Protein AF-A0A2N2A6H3-F1 (afdb_monomer)

Nearest PDB structures (foldseek):
  4dci-assembly1_B  TM=5.191E-01  e=5.557E+00  Parasynechococcus marenigrum WH 8102

Radius of gyration: 13.39 Å; Cα contacts (8 Å, |Δi|>4): 63; chains: 1; bounding box: 26×17×35 Å

Secondary structure (DSSP, 8-state):
--EEEEEETTEEEEEE-B-HHHHHHHHHHHHHHHHHHHHHS-S--HHHHHHHHHHHHHGGGGB---

Sequence (66 aa):
MKTTVRKLDGLPIEEPVLDDEGLRRQKELSELAVREYEESGKLTGKTLNEKVTEYETDIAGHLIEE

Mean predicted aligned error: 5.08 Å

pLDDT: mean 88.76, std 6.21, range [64.31, 95.38]

Structure (mmCIF, N/CA/C/O backbone):
data_AF-A0A2N2A6H3-F1
#
_entry.id   AF-A0A2N2A6H3-F1
#
loop_
_atom_site.group_PDB
_atom_site.id
_atom_site.type_symbol
_atom_site.label_atom_id
_atom_site.label_alt_id
_atom_site.label_comp_id
_atom_site.label_asym_id
_atom_site.label_entity_id
_atom_site.label_seq_id
_atom_site.pdbx_PDB_ins_code
_atom_site.Cartn_x
_atom_site.Cartn_y
_atom_site.Cartn_z
_atom_site.occupancy
_atom_site.B_iso_or_equiv
_atom_site.auth_seq_id
_atom_site.auth_comp_id
_atom_site.auth_asym_id
_atom_site.auth_atom_id
_atom_site.pdbx_PDB_model_num
ATOM 1 N N . MET A 1 1 ? 6.068 3.729 -19.287 1.00 65.38 1 MET A N 1
ATOM 2 C CA . MET A 1 1 ? 5.616 3.017 -18.070 1.00 65.38 1 MET A CA 1
ATOM 3 C C . MET A 1 1 ? 4.835 1.778 -18.475 1.00 65.38 1 MET A C 1
ATOM 5 O O . MET A 1 1 ? 3.795 1.908 -19.112 1.00 65.38 1 MET A O 1
ATOM 9 N N . LYS A 1 2 ? 5.357 0.584 -18.174 1.00 74.38 2 LYS A N 1
ATOM 10 C CA . LYS A 1 2 ? 4.696 -0.681 -18.507 1.00 74.38 2 LYS A CA 1
ATOM 11 C C . LYS A 1 2 ? 3.552 -0.933 -17.524 1.00 74.38 2 LYS A C 1
ATOM 13 O O . LYS A 1 2 ? 3.772 -0.937 -16.315 1.00 74.38 2 LYS A O 1
ATOM 18 N N . THR A 1 3 ? 2.345 -1.149 -18.035 1.00 79.19 3 THR A N 1
ATOM 19 C CA . THR A 1 3 ? 1.178 -1.545 -17.240 1.00 79.19 3 THR A CA 1
ATOM 20 C C . THR A 1 3 ? 0.689 -2.923 -17.678 1.00 79.19 3 THR A C 1
ATOM 22 O O . THR A 1 3 ? 0.847 -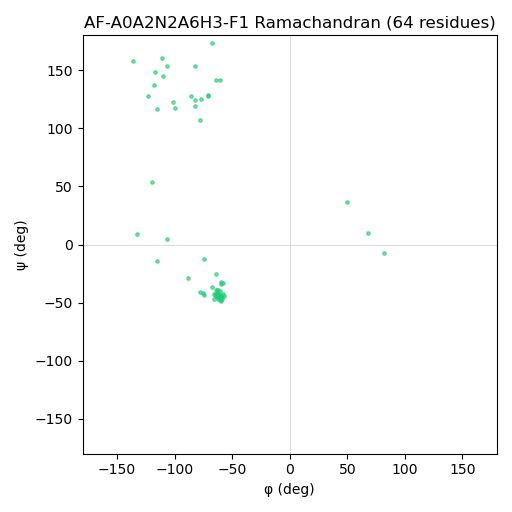3.325 -18.833 1.00 79.19 3 THR A O 1
ATOM 25 N N . THR A 1 4 ? 0.137 -3.687 -16.742 1.00 81.38 4 THR A N 1
ATOM 26 C CA . THR A 1 4 ? -0.566 -4.942 -17.007 1.00 81.38 4 THR A CA 1
ATOM 27 C C . THR A 1 4 ? -2.052 -4.749 -16.746 1.00 81.38 4 THR A C 1
ATOM 29 O O . THR A 1 4 ? -2.436 -4.005 -15.848 1.00 81.38 4 THR A O 1
ATOM 32 N N . VAL A 1 5 ? -2.901 -5.409 -17.531 1.00 84.88 5 VAL A N 1
ATOM 33 C CA . VAL A 1 5 ? -4.351 -5.369 -17.323 1.00 84.88 5 VAL A CA 1
ATOM 34 C C . VAL A 1 5 ? -4.761 -6.631 -16.587 1.00 84.88 5 VAL A C 1
ATOM 36 O O . VAL A 1 5 ? -4.647 -7.733 -17.130 1.00 84.88 5 VAL A O 1
ATOM 39 N N . ARG A 1 6 ? -5.301 -6.478 -15.378 1.00 82.81 6 ARG A N 1
ATOM 40 C CA . ARG A 1 6 ? -5.970 -7.572 -14.670 1.00 82.81 6 ARG A CA 1
ATOM 41 C C . ARG A 1 6 ? -7.470 -7.339 -14.574 1.00 82.81 6 ARG A C 1
ATOM 43 O O . ARG A 1 6 ? -7.947 -6.219 -14.713 1.00 82.81 6 ARG A O 1
ATOM 50 N N . LYS A 1 7 ? -8.231 -8.406 -14.329 1.00 82.25 7 LYS A N 1
ATOM 51 C CA . LYS A 1 7 ? -9.674 -8.315 -14.076 1.00 82.25 7 LYS A CA 1
ATOM 52 C C . LYS A 1 7 ? -9.944 -8.433 -12.582 1.00 82.25 7 LYS A C 1
ATOM 54 O O . LYS A 1 7 ? -9.585 -9.445 -11.988 1.00 82.25 7 LYS A O 1
ATOM 59 N N . LEU A 1 8 ? -10.605 -7.434 -12.009 1.00 80.31 8 LEU A N 1
ATOM 60 C CA . LEU A 1 8 ? -11.160 -7.477 -10.657 1.00 80.31 8 LEU A CA 1
ATOM 61 C C . LEU A 1 8 ? -12.681 -7.386 -10.769 1.00 80.31 8 LEU A C 1
ATOM 63 O O . LEU A 1 8 ? -13.189 -6.411 -11.311 1.00 80.31 8 LEU A O 1
ATOM 67 N N . ASP A 1 9 ? -13.401 -8.426 -10.350 1.00 86.88 9 ASP A N 1
ATOM 68 C CA . ASP A 1 9 ? -14.869 -8.515 -10.466 1.00 86.88 9 ASP A CA 1
ATOM 69 C C . ASP A 1 9 ? -15.412 -8.184 -11.870 1.00 86.88 9 ASP A C 1
ATOM 71 O O . ASP A 1 9 ? -16.463 -7.573 -12.052 1.00 86.88 9 ASP A O 1
ATOM 75 N N . GLY A 1 10 ? -14.664 -8.593 -12.899 1.00 86.12 10 GLY A N 1
ATOM 76 C CA . GLY A 1 10 ? -15.001 -8.345 -14.303 1.00 86.12 10 GLY A CA 1
ATOM 77 C C . GLY A 1 10 ? -14.607 -6.960 -14.826 1.00 86.12 10 GLY A C 1
ATOM 78 O O . GLY A 1 10 ? -14.671 -6.751 -16.038 1.00 86.12 10 GLY A O 1
ATOM 79 N N . LEU A 1 11 ? -14.134 -6.055 -13.967 1.00 86.81 11 LEU A N 1
ATOM 80 C CA . LEU A 1 11 ? -13.626 -4.742 -14.350 1.00 86.81 11 LEU A CA 1
ATOM 81 C C . LEU A 1 11 ? -12.139 -4.833 -14.728 1.00 86.81 11 LEU A C 1
ATOM 83 O O . LEU A 1 11 ? -11.348 -5.378 -13.952 1.00 86.81 11 LEU A O 1
ATOM 87 N N . PRO A 1 12 ? -11.737 -4.334 -15.911 1.00 86.56 12 PRO A N 1
ATOM 88 C CA . PRO A 1 12 ? -10.329 -4.230 -16.260 1.00 86.56 12 PRO A CA 1
ATOM 89 C C . PRO A 1 12 ? -9.674 -3.129 -15.420 1.00 86.56 12 PRO A C 1
ATOM 91 O O . PRO A 1 12 ? -10.167 -2.004 -15.372 1.00 86.56 12 PRO A O 1
ATOM 94 N N . ILE A 1 13 ? -8.564 -3.462 -14.770 1.00 87.12 13 ILE A N 1
ATOM 95 C CA . ILE A 1 13 ? -7.742 -2.532 -13.998 1.00 87.12 13 ILE A CA 1
ATOM 96 C C . ILE A 1 13 ? -6.333 -2.577 -14.568 1.00 87.12 13 ILE A C 1
ATOM 98 O O . ILE A 1 13 ? -5.753 -3.655 -14.719 1.00 87.12 13 ILE A O 1
ATOM 102 N N . GLU A 1 14 ? -5.809 -1.401 -14.893 1.00 85.62 14 GLU A N 1
ATOM 103 C CA . GLU A 1 14 ? -4.410 -1.222 -15.252 1.00 85.62 14 GLU A CA 1
ATOM 104 C C . GLU A 1 14 ? -3.572 -1.118 -13.983 1.00 85.62 14 GLU A C 1
ATOM 106 O O . GLU A 1 14 ? -3.821 -0.272 -13.125 1.00 85.62 14 GLU A O 1
ATOM 111 N N . GLU A 1 15 ? -2.574 -1.983 -13.869 1.00 84.06 15 GLU A N 1
ATOM 112 C CA . GLU A 1 15 ? -1.625 -1.983 -12.766 1.00 84.06 15 GLU A CA 1
ATOM 113 C C . GLU A 1 15 ?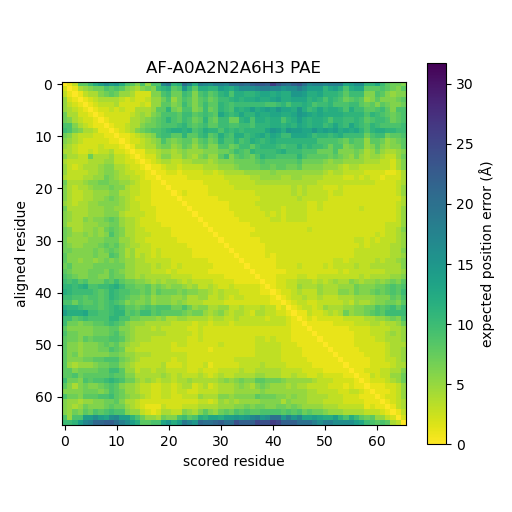 -0.216 -1.724 -13.300 1.00 84.06 15 GLU A C 1
ATOM 115 O O . GLU A 1 15 ? 0.161 -2.287 -14.333 1.00 84.06 15 GLU A O 1
ATOM 120 N N . PRO A 1 16 ? 0.587 -0.885 -12.628 1.00 85.88 16 PRO A N 1
ATOM 121 C CA . PRO A 1 16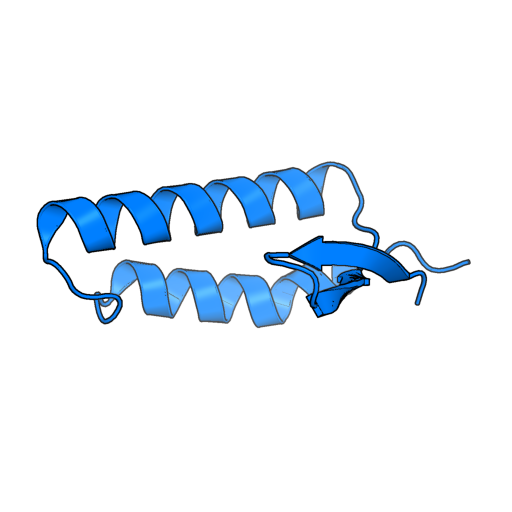 ? 1.988 -0.717 -12.980 1.00 85.88 16 PRO A CA 1
ATOM 122 C C . PRO A 1 16 ? 2.747 -2.035 -12.851 1.00 85.88 16 PRO A C 1
ATOM 124 O O . PRO A 1 16 ? 2.534 -2.799 -11.910 1.00 85.88 16 PRO A O 1
ATOM 127 N N . VAL A 1 17 ? 3.675 -2.283 -13.772 1.00 88.81 17 VAL A N 1
ATOM 128 C CA . VAL A 1 17 ? 4.664 -3.344 -13.596 1.00 88.81 17 VAL A CA 1
ATOM 129 C C . VAL A 1 17 ? 5.792 -2.801 -12.730 1.00 88.81 17 VAL A C 1
ATOM 131 O O . VAL A 1 17 ? 6.455 -1.827 -13.092 1.00 88.81 17 VAL A O 1
ATOM 134 N N . LEU A 1 18 ? 5.981 -3.447 -11.586 1.00 90.38 18 LEU A N 1
ATOM 135 C CA . LEU A 1 18 ? 6.967 -3.087 -10.579 1.00 90.38 18 LEU A CA 1
ATOM 136 C C . LEU A 1 18 ? 8.132 -4.076 -10.594 1.00 90.38 18 LEU A C 1
ATOM 138 O O . LEU A 1 18 ? 7.958 -5.237 -10.974 1.00 90.38 18 LEU A O 1
ATOM 142 N N . ASP A 1 19 ? 9.303 -3.619 -10.162 1.00 92.25 19 ASP A N 1
ATOM 143 C CA . ASP A 1 19 ? 10.396 -4.510 -9.778 1.00 92.25 19 ASP A CA 1
ATOM 144 C C . ASP A 1 19 ? 10.057 -5.311 -8.500 1.00 92.25 19 ASP A C 1
ATOM 146 O O . ASP A 1 19 ? 9.025 -5.102 -7.850 1.00 92.25 19 ASP A O 1
ATOM 150 N N . ASP A 1 20 ? 10.925 -6.255 -8.129 1.00 93.25 20 ASP A N 1
ATOM 151 C CA . ASP A 1 20 ? 10.709 -7.123 -6.965 1.00 93.25 20 ASP A CA 1
ATOM 152 C C . ASP A 1 20 ? 10.570 -6.336 -5.647 1.00 93.25 20 ASP A C 1
ATOM 154 O O . ASP A 1 20 ? 9.836 -6.753 -4.743 1.00 93.25 20 ASP A O 1
ATOM 158 N N . GLU A 1 21 ? 11.249 -5.192 -5.515 1.00 92.31 21 GLU A N 1
ATOM 159 C CA . GLU A 1 21 ? 11.156 -4.357 -4.318 1.00 92.31 21 GLU A CA 1
ATOM 160 C C . GLU A 1 21 ? 9.828 -3.593 -4.277 1.00 92.31 21 GLU A C 1
ATOM 162 O O . GLU A 1 21 ? 9.162 -3.589 -3.238 1.00 92.31 21 GLU A O 1
ATOM 167 N N . GLY A 1 22 ? 9.398 -3.020 -5.401 1.00 91.56 22 GLY A N 1
ATOM 168 C CA . GLY A 1 22 ? 8.099 -2.376 -5.551 1.00 91.56 22 GLY A CA 1
ATOM 169 C C . GLY A 1 22 ? 6.954 -3.346 -5.272 1.00 91.56 22 GLY A C 1
ATOM 170 O O . GLY A 1 22 ? 6.044 -3.018 -4.508 1.00 91.56 22 GLY A O 1
ATOM 171 N N . LEU A 1 23 ? 7.033 -4.576 -5.795 1.00 92.25 23 LEU A N 1
ATOM 172 C CA . LEU A 1 23 ? 6.073 -5.645 -5.501 1.00 92.25 23 LEU A CA 1
ATOM 173 C C . LEU A 1 23 ? 6.029 -5.987 -4.007 1.00 92.25 23 LEU A C 1
ATOM 175 O O . LEU A 1 23 ? 4.947 -6.127 -3.429 1.00 92.25 23 LEU A O 1
ATOM 179 N N . ARG A 1 24 ? 7.192 -6.097 -3.354 1.00 93.19 24 ARG A N 1
ATOM 180 C CA . ARG A 1 24 ? 7.268 -6.357 -1.911 1.00 93.19 24 ARG A CA 1
ATOM 181 C C . ARG A 1 24 ? 6.620 -5.231 -1.104 1.00 93.19 24 ARG A C 1
ATOM 183 O O . ARG A 1 24 ? 5.808 -5.514 -0.226 1.00 93.19 24 ARG A O 1
ATOM 190 N N . ARG A 1 25 ? 6.926 -3.971 -1.421 1.00 91.00 25 ARG A N 1
ATOM 191 C CA . ARG A 1 25 ? 6.349 -2.794 -0.748 1.00 91.00 25 ARG A CA 1
ATOM 192 C C . ARG A 1 25 ? 4.835 -2.709 -0.942 1.00 91.00 25 ARG A C 1
ATOM 194 O O . ARG A 1 25 ? 4.108 -2.463 0.019 1.00 91.00 25 ARG A O 1
ATOM 201 N N . GLN A 1 26 ? 4.345 -2.977 -2.155 1.00 92.06 26 GLN A N 1
ATOM 202 C CA . GLN A 1 26 ? 2.910 -3.016 -2.446 1.00 92.06 26 GLN A CA 1
ATOM 203 C C . GLN A 1 26 ? 2.197 -4.094 -1.620 1.00 92.06 26 GLN A C 1
ATOM 205 O O . GLN A 1 26 ? 1.100 -3.866 -1.099 1.00 92.06 26 GLN A O 1
ATOM 210 N N . LYS A 1 27 ? 2.829 -5.261 -1.460 1.00 92.94 27 LYS A N 1
ATOM 211 C CA . LYS A 1 27 ? 2.303 -6.349 -0.636 1.00 92.94 27 LYS A CA 1
ATOM 212 C C . LYS A 1 27 ? 2.258 -5.976 0.847 1.00 92.94 27 LYS A C 1
ATOM 214 O O . LYS A 1 27 ? 1.217 -6.160 1.469 1.00 92.94 27 LYS A O 1
ATOM 219 N N . GLU A 1 28 ? 3.336 -5.412 1.392 1.00 93.19 28 GLU A N 1
ATOM 220 C CA . GLU A 1 28 ? 3.397 -4.960 2.792 1.00 93.19 28 GLU A CA 1
ATOM 221 C C . GLU A 1 28 ? 2.299 -3.926 3.103 1.00 93.19 28 GLU A C 1
ATOM 223 O O . GLU A 1 28 ? 1.614 -4.032 4.123 1.00 93.19 28 GLU A O 1
ATOM 228 N N . LEU A 1 29 ? 2.069 -2.966 2.198 1.00 94.25 29 LEU A N 1
ATOM 229 C CA . LEU A 1 29 ? 0.990 -1.983 2.334 1.00 94.25 29 LEU A CA 1
ATOM 230 C C . LEU A 1 29 ? -0.398 -2.637 2.287 1.00 94.25 29 LEU A C 1
ATOM 232 O O . LEU A 1 29 ? -1.272 -2.303 3.087 1.00 94.25 29 LEU A O 1
ATOM 236 N N . SER A 1 30 ? -0.597 -3.588 1.372 1.00 93.25 30 SER A N 1
ATOM 237 C CA . SER A 1 30 ? -1.866 -4.312 1.237 1.00 93.25 30 SER A CA 1
ATOM 238 C C . SER A 1 30 ? -2.186 -5.132 2.490 1.00 93.25 30 SER A C 1
ATOM 240 O O . SER A 1 30 ? -3.316 -5.113 2.971 1.00 93.25 30 SER A O 1
ATOM 242 N N . GLU A 1 31 ? -1.190 -5.817 3.058 1.00 94.88 31 GLU A N 1
ATOM 243 C CA . GLU A 1 31 ? -1.337 -6.577 4.305 1.00 94.88 31 GLU A CA 1
ATOM 244 C C . GLU A 1 31 ? -1.669 -5.667 5.494 1.00 94.88 31 GLU A C 1
ATOM 246 O O . GLU A 1 31 ? -2.509 -6.021 6.324 1.00 94.88 31 GLU A O 1
ATOM 251 N N . LEU A 1 32 ? -1.054 -4.481 5.566 1.00 94.25 32 LEU A N 1
ATOM 252 C CA . LEU A 1 32 ? -1.373 -3.489 6.592 1.00 94.25 32 LEU A CA 1
ATOM 253 C C . LEU A 1 32 ? -2.817 -2.988 6.464 1.00 94.25 32 LEU A C 1
ATOM 255 O O . LEU A 1 32 ? -3.519 -2.910 7.470 1.00 94.25 32 LEU A O 1
ATOM 259 N N . ALA A 1 33 ? -3.266 -2.685 5.243 1.00 94.38 33 ALA A N 1
ATOM 260 C CA . ALA A 1 33 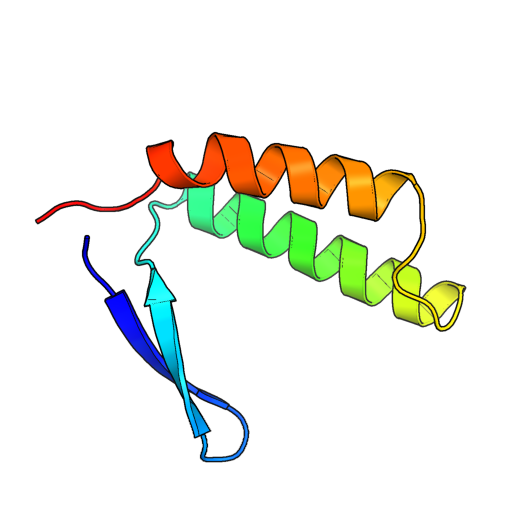? -4.631 -2.232 4.988 1.00 94.38 33 ALA A CA 1
ATOM 261 C C . ALA A 1 33 ? -5.666 -3.290 5.398 1.00 94.38 33 ALA A C 1
ATOM 263 O O . ALA A 1 33 ? -6.639 -2.969 6.080 1.00 94.38 33 ALA A O 1
ATOM 264 N N . VAL A 1 34 ? -5.436 -4.558 5.038 1.00 95.38 34 VAL A N 1
ATOM 265 C CA . VAL A 1 34 ? -6.310 -5.670 5.445 1.00 95.38 34 VAL A CA 1
ATOM 266 C C . VAL A 1 34 ? -6.362 -5.783 6.964 1.00 95.38 34 VAL A C 1
ATOM 268 O O . VAL A 1 34 ? -7.453 -5.802 7.526 1.00 95.38 34 VAL A O 1
ATOM 271 N N . ARG A 1 35 ? -5.206 -5.779 7.637 1.00 94.69 35 ARG A N 1
ATOM 272 C CA . ARG A 1 35 ? -5.146 -5.879 9.100 1.00 94.69 35 ARG A CA 1
ATOM 273 C C . ARG A 1 35 ? -5.899 -4.742 9.786 1.00 94.69 35 ARG A C 1
ATOM 275 O O . ARG A 1 35 ? -6.680 -4.989 10.697 1.00 94.69 35 ARG A O 1
ATOM 282 N N . GLU A 1 36 ? -5.691 -3.502 9.353 1.00 93.38 36 GLU A N 1
ATOM 283 C CA . GLU A 1 36 ? -6.363 -2.350 9.961 1.00 93.38 36 GLU A CA 1
ATOM 284 C C . GLU A 1 36 ? -7.884 -2.423 9.783 1.00 93.38 36 GLU A C 1
ATOM 286 O O . GLU A 1 36 ? -8.645 -2.115 10.709 1.00 93.38 36 GLU A O 1
ATOM 291 N N . TYR A 1 37 ? -8.329 -2.873 8.610 1.00 94.19 37 TYR A N 1
ATOM 292 C CA . TYR A 1 37 ? -9.741 -3.091 8.352 1.00 94.19 37 TYR A CA 1
ATOM 293 C C . TYR A 1 37 ? -10.320 -4.209 9.223 1.00 94.19 37 TYR A C 1
ATOM 295 O O . TYR A 1 37 ? -11.395 -4.036 9.790 1.00 94.19 37 TYR A O 1
ATOM 303 N N . GLU A 1 38 ? -9.615 -5.329 9.373 1.00 95.12 38 GLU A N 1
ATOM 304 C CA . GLU A 1 38 ? -10.043 -6.438 10.232 1.00 95.12 38 GLU A CA 1
ATOM 305 C C . GLU A 1 38 ? -10.136 -6.021 11.708 1.00 95.12 38 GLU A C 1
ATOM 307 O O . GLU A 1 38 ? -11.073 -6.413 12.403 1.00 95.12 38 GLU A O 1
ATOM 312 N N . GLU A 1 39 ? -9.200 -5.199 12.188 1.00 93.19 39 GLU A N 1
ATO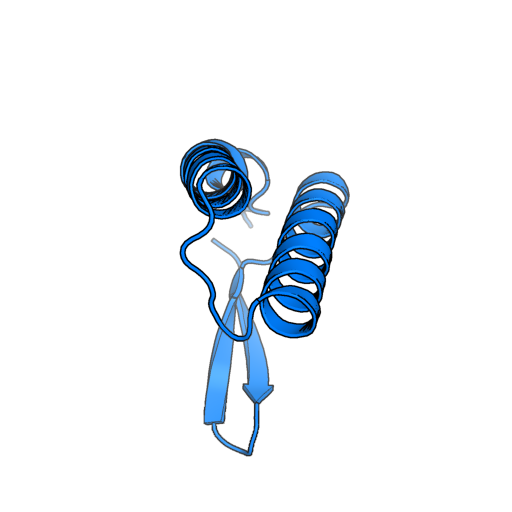M 313 C CA . GLU A 1 39 ? -9.151 -4.758 13.585 1.00 93.19 39 GLU A CA 1
ATOM 314 C C . GLU A 1 39 ? -10.158 -3.644 13.905 1.00 93.19 39 GLU A C 1
ATOM 316 O O . GLU A 1 39 ? -10.772 -3.643 14.973 1.00 93.19 39 GLU A O 1
ATOM 321 N N . SER A 1 40 ? -10.320 -2.669 13.007 1.00 92.62 40 SER A N 1
ATOM 322 C CA . SER A 1 40 ? -11.062 -1.431 13.290 1.00 92.62 40 SER A CA 1
ATOM 323 C C . SER A 1 40 ? -12.334 -1.244 12.457 1.00 92.62 40 SER A C 1
ATOM 325 O O . SER A 1 40 ? -13.150 -0.368 12.763 1.00 92.62 40 SER A O 1
ATOM 327 N N . GLY A 1 41 ? -12.504 -2.027 11.389 1.00 93.25 41 GLY A N 1
ATOM 328 C CA . GLY A 1 41 ? -13.543 -1.841 10.372 1.00 93.25 41 GLY A CA 1
ATOM 329 C C . GLY A 1 41 ? -13.358 -0.583 9.516 1.00 93.25 41 GLY A C 1
ATOM 330 O O . GLY A 1 41 ? -14.282 -0.191 8.801 1.00 93.25 41 GLY A O 1
ATOM 331 N N . LYS A 1 42 ? -12.209 0.099 9.619 1.00 91.06 42 LYS A N 1
ATOM 332 C CA . LYS A 1 42 ? -11.909 1.369 8.946 1.00 91.06 42 LYS A CA 1
ATOM 333 C C . LYS A 1 42 ? -10.500 1.340 8.350 1.00 91.06 42 LYS A C 1
ATOM 335 O O . LYS A 1 42 ? -9.657 0.571 8.785 1.00 91.06 42 LYS A O 1
ATOM 340 N N . LEU A 1 43 ? -10.278 2.193 7.352 1.00 91.50 43 LEU A N 1
ATOM 341 C CA . LEU A 1 43 ? -8.990 2.406 6.676 1.00 91.50 43 LEU A CA 1
ATOM 342 C C . LEU A 1 43 ? -8.557 3.868 6.853 1.00 91.50 43 LEU A C 1
ATOM 344 O O . LEU A 1 43 ? -8.414 4.614 5.890 1.00 91.50 43 LEU A O 1
ATOM 348 N N . THR A 1 44 ? -8.506 4.329 8.099 1.00 89.12 44 THR A N 1
ATOM 349 C CA . THR A 1 44 ? -8.233 5.742 8.438 1.00 89.12 44 THR A CA 1
ATOM 350 C C . THR A 1 44 ? -7.187 5.888 9.539 1.00 89.12 44 THR A C 1
ATOM 352 O O . THR A 1 44 ? -7.017 6.967 10.109 1.00 89.12 44 THR A O 1
ATOM 355 N N . GLY A 1 45 ? -6.535 4.794 9.902 1.00 90.44 45 GLY A N 1
ATOM 356 C CA . GLY A 1 45 ? -5.481 4.727 10.884 1.00 90.44 45 GLY A CA 1
ATOM 357 C C . GLY A 1 45 ? -4.278 5.527 10.419 1.00 90.44 45 GLY A C 1
ATOM 358 O O . GLY A 1 45 ? -3.913 5.578 9.243 1.00 90.44 45 GLY A O 1
ATOM 359 N N . LYS A 1 46 ? -3.657 6.196 11.388 1.00 92.25 46 LYS A N 1
ATOM 360 C CA . LYS A 1 46 ? -2.528 7.090 11.143 1.00 92.25 46 LYS A CA 1
ATOM 361 C C . LYS A 1 46 ? -1.381 6.364 10.429 1.00 92.25 46 LYS A C 1
ATOM 363 O O . LYS A 1 46 ? -0.843 6.890 9.465 1.00 92.25 46 LYS A O 1
ATOM 368 N N . THR A 1 47 ? -1.061 5.149 10.872 1.00 89.31 47 THR A N 1
ATOM 369 C CA . THR A 1 47 ? 0.038 4.344 10.325 1.00 89.31 47 THR A CA 1
ATOM 370 C C . THR A 1 47 ? -0.204 3.930 8.877 1.00 89.31 47 THR A C 1
ATOM 372 O O . THR A 1 47 ? 0.717 4.031 8.070 1.00 89.31 47 THR A O 1
ATOM 375 N N . LEU A 1 48 ? -1.421 3.502 8.521 1.00 91.38 48 LEU A N 1
ATOM 376 C CA . LEU A 1 48 ? -1.746 3.180 7.133 1.00 91.38 48 LEU A CA 1
ATOM 377 C C . LEU A 1 48 ? -1.634 4.418 6.240 1.00 91.38 48 LEU A C 1
ATOM 379 O O . LEU A 1 48 ? -1.004 4.345 5.192 1.00 91.38 48 LEU A O 1
ATOM 383 N N . ASN A 1 49 ? -2.153 5.567 6.677 1.00 92.31 49 ASN A N 1
ATOM 384 C CA . ASN A 1 49 ? -2.060 6.813 5.910 1.00 92.31 49 ASN A CA 1
ATOM 385 C C . ASN A 1 49 ? -0.607 7.261 5.675 1.00 92.31 49 ASN A C 1
ATOM 387 O O . ASN A 1 49 ? -0.253 7.670 4.567 1.00 92.31 49 ASN A O 1
ATOM 391 N N . GLU A 1 50 ? 0.243 7.168 6.700 1.00 93.62 50 GLU A N 1
ATOM 392 C CA . GLU A 1 50 ? 1.678 7.457 6.577 1.00 93.62 50 GLU A CA 1
ATOM 393 C C . GLU A 1 50 ? 2.333 6.509 5.562 1.00 93.62 50 GLU A C 1
ATOM 395 O O . GLU A 1 50 ? 3.045 6.959 4.666 1.00 93.62 50 GLU 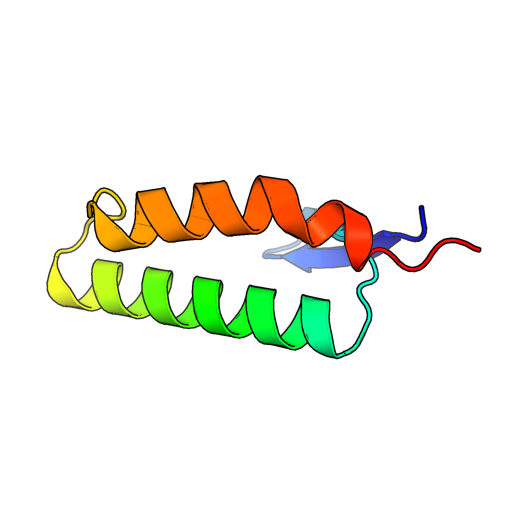A O 1
ATOM 400 N N . LYS A 1 51 ? 2.015 5.210 5.628 1.00 91.81 51 LYS A N 1
ATOM 401 C CA . LYS A 1 51 ? 2.554 4.198 4.711 1.00 91.81 51 LYS A CA 1
ATOM 402 C C . LYS A 1 51 ? 2.072 4.354 3.271 1.00 91.81 51 LYS A C 1
ATOM 404 O O . LYS A 1 51 ? 2.859 4.128 2.358 1.00 91.81 51 LYS A O 1
ATOM 409 N N . VAL A 1 5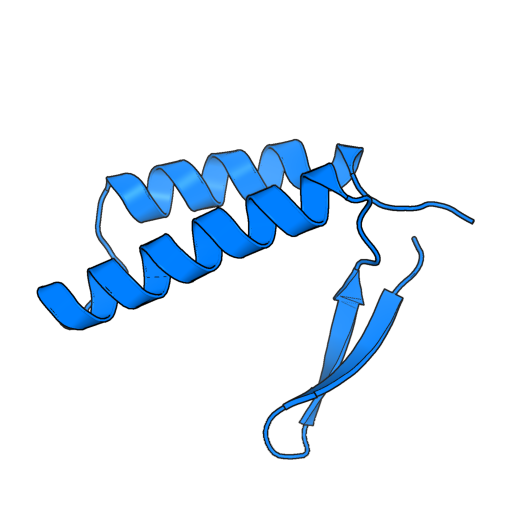2 ? 0.822 4.763 3.055 1.00 93.00 52 VAL A N 1
ATOM 410 C CA . VAL A 1 52 ? 0.310 5.110 1.719 1.00 93.00 52 VAL A CA 1
ATOM 411 C C . VAL A 1 52 ? 1.083 6.297 1.149 1.00 93.00 52 VAL A C 1
ATOM 413 O O . VAL A 1 52 ? 1.525 6.237 0.009 1.00 93.00 52 VAL A O 1
ATOM 416 N N . THR A 1 53 ? 1.312 7.340 1.950 1.00 92.56 53 THR A N 1
ATOM 417 C CA . THR A 1 53 ? 2.046 8.538 1.504 1.00 92.56 53 THR A CA 1
ATOM 418 C C . THR A 1 53 ? 3.494 8.205 1.118 1.00 92.56 53 THR A C 1
ATOM 420 O O . THR A 1 53 ? 3.984 8.649 0.078 1.00 92.56 53 THR A O 1
ATOM 423 N N . GLU A 1 54 ? 4.179 7.395 1.935 1.00 91.56 54 GLU A N 1
ATOM 424 C CA . GLU A 1 54 ? 5.519 6.878 1.616 1.00 91.56 54 GLU A CA 1
ATOM 425 C C . GLU A 1 54 ? 5.499 6.065 0.317 1.00 91.56 54 GLU A C 1
ATOM 427 O O . GLU A 1 54 ? 6.326 6.277 -0.567 1.00 91.56 54 GLU A O 1
ATOM 432 N N . TYR A 1 55 ? 4.521 5.169 0.172 1.00 90.50 55 TYR A N 1
ATOM 433 C CA . TYR A 1 55 ? 4.373 4.342 -1.018 1.00 90.50 55 TYR A CA 1
ATOM 434 C C . TYR A 1 55 ? 4.159 5.180 -2.284 1.00 90.50 55 TYR A C 1
ATOM 436 O O . TYR A 1 55 ? 4.849 4.957 -3.270 1.00 90.50 55 TYR A O 1
ATOM 444 N N . GLU A 1 56 ? 3.258 6.163 -2.268 1.00 88.62 56 GLU A N 1
ATOM 445 C CA . GLU A 1 56 ? 2.993 7.033 -3.424 1.00 88.62 56 GLU A CA 1
ATOM 446 C C . GLU A 1 56 ? 4.234 7.816 -3.868 1.00 88.62 56 GLU A C 1
ATOM 448 O O . GLU A 1 56 ? 4.429 8.040 -5.063 1.00 88.62 56 GLU A O 1
ATOM 453 N N . THR A 1 57 ? 5.085 8.198 -2.915 1.00 88.62 57 THR A N 1
ATOM 454 C CA . THR A 1 57 ? 6.325 8.931 -3.196 1.00 88.62 57 THR A CA 1
ATOM 455 C C . THR A 1 57 ? 7.402 8.012 -3.775 1.00 88.62 57 THR A C 1
ATOM 457 O O . THR A 1 57 ? 8.079 8.380 -4.736 1.00 88.62 57 THR A O 1
ATOM 460 N N . ASP A 1 58 ? 7.541 6.805 -3.226 1.00 88.56 58 ASP A N 1
ATOM 461 C CA . ASP A 1 58 ? 8.651 5.906 -3.544 1.00 88.56 58 ASP A CA 1
ATOM 462 C C . ASP A 1 58 ? 8.371 4.993 -4.746 1.00 88.56 58 ASP A C 1
ATOM 464 O O . ASP A 1 58 ? 9.296 4.605 -5.461 1.00 88.56 58 ASP A O 1
ATOM 468 N N . ILE A 1 59 ? 7.107 4.638 -5.003 1.00 89.00 59 ILE A N 1
ATOM 469 C CA . ILE A 1 59 ? 6.764 3.600 -5.986 1.00 89.00 59 ILE A CA 1
ATOM 470 C C . ILE A 1 59 ? 7.153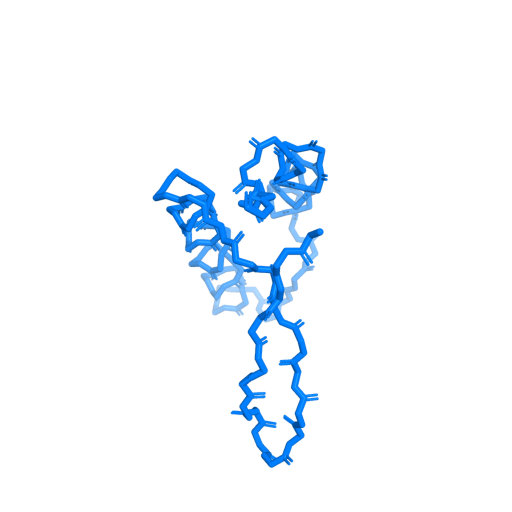 3.976 -7.417 1.00 89.00 59 ILE A C 1
ATOM 472 O O . ILE A 1 59 ? 7.431 3.095 -8.229 1.00 89.00 59 ILE A O 1
ATOM 476 N N . ALA A 1 60 ? 7.239 5.275 -7.718 1.00 86.31 60 ALA A N 1
ATOM 477 C CA . ALA A 1 60 ? 7.690 5.772 -9.014 1.00 86.31 60 ALA A CA 1
ATOM 478 C C . ALA A 1 60 ? 9.106 5.282 -9.369 1.00 86.31 60 ALA A C 1
ATOM 480 O O . ALA A 1 60 ? 9.381 5.023 -10.537 1.00 86.31 60 ALA A O 1
ATOM 481 N N . GLY A 1 61 ? 9.980 5.101 -8.371 1.00 88.69 61 GLY A N 1
ATOM 482 C CA . GLY A 1 61 ? 11.341 4.589 -8.559 1.00 88.69 61 GLY A CA 1
ATOM 483 C C . GLY A 1 61 ? 11.424 3.084 -8.834 1.00 88.69 61 GLY A C 1
ATOM 484 O O . GLY A 1 61 ? 12.477 2.610 -9.246 1.00 88.69 61 GLY A O 1
ATOM 485 N N . HIS A 1 62 ? 10.327 2.350 -8.635 1.00 89.31 62 HIS A N 1
ATOM 486 C CA . HIS A 1 62 ? 10.239 0.899 -8.831 1.00 89.31 62 HIS A CA 1
ATOM 487 C C . HIS A 1 62 ? 9.459 0.509 -10.090 1.00 89.31 62 HIS A C 1
ATOM 489 O O . HIS A 1 62 ? 9.190 -0.671 -10.322 1.00 89.31 62 HIS A O 1
ATOM 495 N N . LEU A 1 63 ? 9.052 1.493 -10.894 1.00 87.44 63 LEU A N 1
ATOM 496 C CA . LEU A 1 63 ? 8.374 1.255 -12.160 1.00 87.44 63 LEU A CA 1
ATOM 497 C C . LEU A 1 63 ? 9.358 0.692 -13.182 1.00 87.44 63 LEU A C 1
ATOM 499 O O . LEU A 1 63 ? 10.393 1.293 -13.462 1.00 87.44 63 LEU A O 1
ATOM 503 N N . ILE A 1 64 ? 8.997 -0.429 -13.802 1.00 85.12 64 ILE A N 1
ATOM 504 C CA . ILE A 1 64 ? 9.750 -0.945 -14.943 1.00 85.12 64 ILE A CA 1
ATOM 505 C C . ILE A 1 64 ? 9.368 -0.117 -16.179 1.00 85.12 64 ILE A C 1
ATOM 507 O O . ILE A 1 64 ? 8.250 -0.208 -16.709 1.00 85.12 64 ILE A O 1
ATOM 511 N N . GLU A 1 65 ? 10.297 0.732 -16.611 1.00 76.12 65 GLU A N 1
ATOM 512 C CA . GLU A 1 65 ? 10.266 1.407 -17.911 1.00 76.12 65 GLU A CA 1
ATOM 513 C C . GLU A 1 65 ? 10.813 0.466 -19.004 1.00 76.12 65 GLU A C 1
ATOM 515 O O . GLU A 1 65 ? 11.515 -0.486 -18.677 1.00 76.12 65 GLU A O 1
ATOM 520 N N . GLU A 1 66 ? 10.386 0.669 -20.259 1.00 64.31 66 GLU A N 1
ATOM 521 C CA . GLU A 1 66 ? 10.516 -0.264 -21.407 1.00 64.31 66 GLU A CA 1
ATOM 522 C C . GLU A 1 66 ? 11.789 -1.123 -21.489 1.00 64.31 66 GLU A C 1
ATOM 524 O O . GLU A 1 66 ? 12.909 -0.564 -21.468 1.00 64.31 66 GLU A O 1
#

Solvent-accessible surface area (backbone atoms only — not comparable to full-atom values): 3920 Å² total; per-residue (Å²): 119,44,65,45,79,47,72,58,97,83,42,80,40,81,40,77,39,52,39,76,64,36,49,49,53,54,47,56,52,50,53,49,51,52,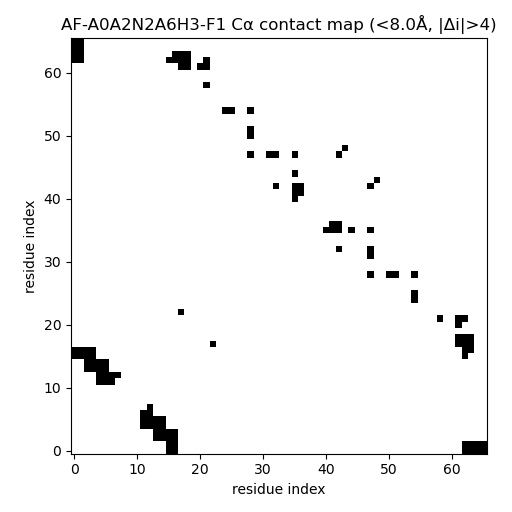50,42,30,73,77,68,76,44,92,77,51,68,68,59,54,52,51,49,54,52,44,70,68,52,46,70,80,25,51,42,61,132

Foldseek 3Di:
DDWDWDADVNDTDTDFDFDPVLVVLVVVLVVVQVVCCVVPVDNPDPVSVVSVVVSVVCSVVGGDDD